Protein AF-A0A838EM34-F1 (afdb_monomer)

Radius of gyration: 13.81 Å; Cα contacts (8 Å, |Δi|>4): 142; chains: 1; bounding box: 26×35×35 Å

pLDDT: mean 91.33, std 8.66, range [42.12, 97.75]

Solvent-accessible surface area (backbone atoms only — not comparable to full-atom values): 6701 Å² total; per-residue (Å²): 134,88,85,87,80,88,78,87,76,88,54,78,81,44,56,62,59,50,59,76,76,48,61,80,83,48,76,44,79,46,79,38,71,43,22,59,81,29,68,71,58,28,44,54,55,42,54,40,50,78,68,68,39,44,58,38,40,33,21,30,35,49,72,51,31,52,51,55,38,61,86,65,85,40,76,48,64,51,64,36,79,48,70,70,40,51,51,53,52,50,33,36,76,74,63,78,38,82,84,82,82,73,79,96,62,88,68,76,103

Structure (mmCIF, N/CA/C/O backbone):
data_AF-A0A838EM34-F1
#
_entry.id   AF-A0A838EM34-F1
#
loop_
_atom_site.group_PDB
_atom_site.id
_atom_site.type_symbol
_atom_site.label_atom_id
_atom_site.label_alt_id
_atom_site.label_comp_id
_atom_site.label_asym_id
_atom_site.label_entity_id
_atom_site.label_seq_id
_atom_site.pdbx_PDB_ins_code
_atom_site.Cartn_x
_atom_site.Cartn_y
_atom_site.Cartn_z
_atom_site.occupancy
_atom_site.B_iso_or_equiv
_atom_site.auth_seq_id
_atom_site.auth_comp_id
_atom_site.auth_asym_id
_atom_site.auth_atom_id
_atom_site.pdbx_PDB_model_num
ATOM 1 N N . HIS A 1 1 ? -15.262 17.668 -2.764 1.00 42.12 1 HIS A N 1
ATOM 2 C CA . HIS A 1 1 ? -13.797 17.734 -2.909 1.00 42.12 1 HIS A CA 1
ATOM 3 C C . HIS A 1 1 ? -13.180 16.798 -1.888 1.00 42.12 1 HIS A C 1
ATOM 5 O O . HIS A 1 1 ? -13.254 17.098 -0.705 1.00 42.12 1 HIS A O 1
ATOM 11 N N . SER A 1 2 ? -12.662 15.646 -2.310 1.00 54.97 2 SER A N 1
ATOM 12 C CA . SER A 1 2 ? -11.917 14.763 -1.407 1.00 54.97 2 SER A CA 1
ATOM 13 C C . SER A 1 2 ? -10.504 15.325 -1.262 1.00 54.97 2 SER A C 1
ATOM 15 O O . SER A 1 2 ? -9.808 15.476 -2.265 1.00 54.97 2 SER A O 1
ATOM 17 N N . ALA A 1 3 ? -10.116 15.715 -0.050 1.00 77.69 3 ALA A N 1
ATOM 18 C CA . ALA A 1 3 ? -8.757 16.159 0.238 1.00 77.69 3 ALA A CA 1
ATOM 19 C C . ALA A 1 3 ? -7.829 14.935 0.301 1.00 77.69 3 ALA A C 1
ATOM 21 O O . ALA A 1 3 ? -8.188 13.920 0.893 1.00 77.69 3 ALA A O 1
ATOM 22 N N . VAL A 1 4 ? -6.653 15.023 -0.323 1.00 84.44 4 VAL A N 1
ATOM 23 C CA . VAL A 1 4 ? -5.580 14.033 -0.162 1.00 84.44 4 VAL A CA 1
ATOM 24 C C . VAL A 1 4 ? -4.627 14.566 0.899 1.00 84.44 4 VAL A C 1
ATOM 26 O O . VAL A 1 4 ? -4.109 15.672 0.750 1.00 84.44 4 VAL A O 1
ATOM 29 N N . THR A 1 5 ? -4.378 13.775 1.940 1.00 87.81 5 THR A N 1
ATOM 30 C CA . THR A 1 5 ? -3.445 14.120 3.018 1.00 87.81 5 THR A CA 1
ATOM 31 C C . THR A 1 5 ? -2.278 13.147 3.002 1.00 87.81 5 THR A C 1
ATOM 33 O O . THR A 1 5 ? -2.473 11.934 3.039 1.00 87.81 5 THR A O 1
ATOM 36 N N . LEU A 1 6 ? -1.056 13.679 2.957 1.00 87.44 6 LEU A N 1
ATOM 37 C CA . LEU A 1 6 ? 0.156 12.890 3.151 1.00 87.44 6 LEU A CA 1
ATOM 38 C C . LEU A 1 6 ? 0.446 12.790 4.647 1.00 87.44 6 LEU A C 1
ATOM 40 O O . LEU A 1 6 ? 0.598 13.808 5.322 1.00 87.44 6 LEU A O 1
ATOM 44 N N . LEU A 1 7 ? 0.521 11.562 5.153 1.00 84.00 7 LEU A N 1
ATOM 45 C CA . LEU A 1 7 ? 0.847 11.278 6.544 1.00 84.00 7 LEU A CA 1
ATOM 46 C C . LEU A 1 7 ? 2.293 10.772 6.608 1.00 84.00 7 LEU A C 1
ATOM 48 O O . LEU A 1 7 ? 2.558 9.674 6.113 1.00 84.00 7 LEU A O 1
ATOM 52 N N . PRO A 1 8 ? 3.242 11.550 7.156 1.00 78.38 8 PRO A N 1
ATOM 53 C CA . PRO A 1 8 ? 4.583 11.043 7.391 1.00 78.38 8 PRO A CA 1
ATOM 54 C C . PRO A 1 8 ? 4.520 9.959 8.472 1.00 78.38 8 PRO A C 1
ATOM 56 O O . PRO A 1 8 ? 3.887 10.153 9.508 1.00 78.38 8 PRO A O 1
ATOM 59 N N . VAL A 1 9 ? 5.171 8.826 8.218 1.00 78.25 9 VAL A N 1
ATOM 60 C CA . VAL A 1 9 ? 5.322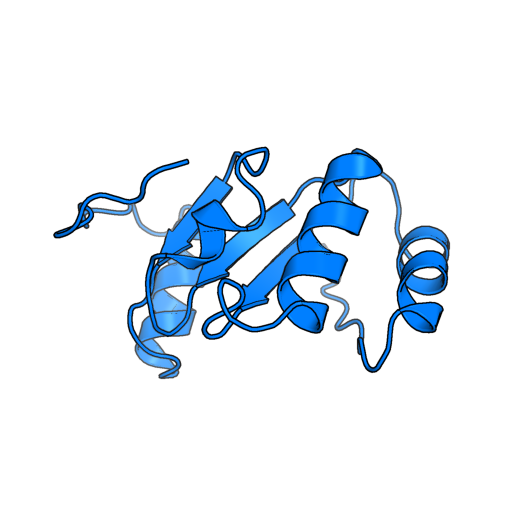 7.735 9.186 1.00 78.25 9 VAL A CA 1
ATOM 61 C C . VAL A 1 9 ? 6.808 7.466 9.310 1.00 78.25 9 VAL A C 1
ATOM 63 O O . VAL A 1 9 ? 7.438 7.004 8.360 1.00 78.25 9 VAL A O 1
ATOM 66 N N . THR A 1 10 ? 7.372 7.825 10.455 1.00 73.19 10 THR A N 1
ATOM 67 C CA . THR A 1 10 ? 8.813 7.738 10.717 1.00 73.19 10 THR A CA 1
ATOM 68 C C . THR A 1 10 ? 9.142 6.724 11.802 1.00 73.19 10 THR A C 1
ATOM 70 O O . THR A 1 10 ? 10.244 6.177 11.807 1.00 73.19 10 THR A O 1
ATOM 73 N N . SER A 1 11 ? 8.179 6.404 12.669 1.00 76.38 11 SER A N 1
ATOM 74 C CA . SER A 1 11 ? 8.317 5.359 13.679 1.00 76.38 11 SER A CA 1
ATOM 75 C C . SER A 1 11 ? 6.961 4.783 14.116 1.00 76.38 11 SER A C 1
ATOM 77 O O . SER A 1 11 ? 5.902 5.208 13.649 1.00 76.38 11 SER A O 1
ATOM 79 N N . LYS A 1 12 ? 6.977 3.773 14.998 1.00 74.12 12 LYS A N 1
ATOM 80 C CA . LYS A 1 12 ? 5.751 3.131 15.516 1.00 74.12 12 LYS A CA 1
ATOM 81 C C . LYS A 1 12 ? 4.930 4.073 16.397 1.00 74.12 12 LYS A C 1
ATOM 83 O O . LYS A 1 12 ? 3.715 3.926 16.482 1.00 74.12 12 LYS A O 1
ATOM 88 N N . GLU A 1 13 ? 5.578 5.045 17.027 1.00 74.00 13 GLU A N 1
ATOM 89 C CA . GLU A 1 13 ? 4.930 6.062 17.853 1.00 74.00 13 GLU A CA 1
ATOM 90 C C . GLU A 1 13 ? 3.965 6.939 17.032 1.00 74.00 13 GLU A C 1
ATOM 92 O O . GLU A 1 13 ? 2.959 7.404 17.566 1.00 74.00 13 GLU A O 1
ATOM 97 N N . ASP A 1 14 ? 4.190 7.081 15.718 1.00 82.00 14 ASP A N 1
ATOM 98 C CA . ASP A 1 14 ? 3.320 7.858 14.824 1.00 82.00 14 ASP A CA 1
ATOM 99 C C . ASP A 1 14 ? 1.967 7.175 14.546 1.00 82.00 14 ASP A C 1
ATOM 101 O O . ASP A 1 14 ? 1.024 7.823 14.086 1.00 82.00 14 ASP A O 1
ATOM 105 N N . TYR A 1 15 ? 1.837 5.871 14.820 1.00 89.06 15 TYR A N 1
ATOM 106 C CA . TYR A 1 15 ? 0.684 5.072 14.388 1.00 89.06 15 TYR A CA 1
ATOM 107 C C . TYR A 1 15 ? -0.627 5.564 15.008 1.00 89.06 15 TYR A C 1
ATOM 109 O O . TYR A 1 15 ? -1.634 5.699 14.314 1.00 89.06 15 TYR A O 1
ATOM 117 N N . GLN A 1 16 ? -0.617 5.895 16.299 1.00 87.69 16 GLN A N 1
ATOM 118 C CA . GLN A 1 16 ? -1.809 6.414 16.978 1.00 87.69 16 GLN A CA 1
ATOM 119 C C . GLN A 1 16 ? -2.218 7.785 16.434 1.00 87.69 16 GLN A C 1
ATOM 121 O O . GLN A 1 16 ? -3.395 8.016 16.156 1.00 87.69 16 GLN A O 1
ATOM 126 N N . GLY A 1 17 ? -1.241 8.651 16.153 1.00 88.94 17 GLY A N 1
ATOM 127 C CA . GLY A 1 17 ? -1.490 9.966 15.566 1.00 88.94 17 GLY A CA 1
ATOM 128 C C . GLY A 1 17 ? -2.157 9.901 14.187 1.00 88.94 17 GLY A C 1
ATOM 129 O O . GLY A 1 17 ? -2.851 10.840 13.797 1.00 88.94 17 GLY A O 1
ATOM 130 N N . ILE A 1 18 ? -1.999 8.795 13.448 1.00 91.69 18 ILE A N 1
ATOM 131 C CA . ILE A 1 18 ? -2.737 8.559 12.199 1.00 91.69 18 ILE A CA 1
ATOM 132 C C . ILE A 1 18 ? -4.228 8.381 12.485 1.00 91.69 18 ILE A C 1
ATOM 134 O O . ILE A 1 18 ? -5.051 8.994 11.806 1.00 91.69 18 ILE A O 1
ATOM 138 N N . LEU A 1 19 ? -4.590 7.575 13.486 1.00 91.31 19 LEU A N 1
ATOM 139 C CA . LEU A 1 19 ? -5.992 7.309 13.818 1.00 91.31 19 LEU A CA 1
ATOM 140 C C . LEU A 1 19 ? -6.703 8.552 14.361 1.00 91.31 19 LEU A C 1
ATOM 142 O O . LEU A 1 19 ? -7.886 8.727 14.090 1.00 91.31 19 LEU A O 1
ATOM 146 N N . GLU A 1 20 ? -5.985 9.414 15.082 1.00 91.38 20 GLU A N 1
ATOM 147 C CA . GLU A 1 20 ? -6.506 10.681 15.612 1.00 91.38 20 GLU A CA 1
ATOM 148 C C . GLU A 1 20 ? -6.791 11.711 14.511 1.00 91.38 20 GLU A C 1
ATOM 150 O O . GLU A 1 20 ? -7.744 12.483 14.599 1.00 91.38 20 GLU A O 1
ATOM 155 N N . LYS A 1 21 ? -5.967 11.724 13.457 1.00 90.62 21 LYS A N 1
ATOM 156 C CA . LYS A 1 21 ? -6.061 12.681 12.342 1.00 90.62 21 LYS A CA 1
ATOM 157 C C . LYS A 1 21 ? -6.967 12.206 11.203 1.00 90.62 21 LYS A C 1
ATOM 159 O O . LYS A 1 21 ? -7.098 12.921 10.212 1.00 90.62 21 LYS A O 1
ATOM 164 N N . THR A 1 22 ? -7.550 11.010 11.309 1.00 92.56 22 THR A N 1
ATOM 165 C CA . THR A 1 22 ? -8.326 10.380 10.230 1.00 92.56 22 THR A CA 1
ATOM 166 C C . THR A 1 22 ? -9.642 9.794 10.721 1.00 92.56 22 THR A C 1
ATOM 168 O O . THR A 1 22 ? -9.762 9.236 11.812 1.00 92.56 22 THR A O 1
ATOM 171 N N . HIS A 1 23 ? -10.652 9.847 9.868 1.00 92.19 23 HIS A N 1
ATOM 172 C CA . HIS A 1 23 ? -11.956 9.263 10.121 1.00 92.19 23 HIS A CA 1
ATOM 173 C C . HIS A 1 23 ? -11.998 7.793 9.690 1.00 92.19 23 HIS A C 1
ATOM 175 O O . HIS A 1 23 ? -11.267 7.346 8.809 1.00 92.19 23 HIS A O 1
ATOM 181 N N . GLU A 1 24 ? -12.901 7.010 10.281 1.00 91.06 24 GLU A N 1
ATOM 182 C CA . GLU A 1 24 ? -13.067 5.581 9.953 1.00 91.06 24 GLU A CA 1
ATOM 183 C C . GLU A 1 24 ? -13.416 5.326 8.477 1.00 91.06 24 GLU A C 1
ATOM 185 O O . GLU A 1 24 ? -13.200 4.236 7.950 1.00 91.06 24 GLU A O 1
ATOM 190 N N . ARG A 1 25 ? -13.975 6.335 7.798 1.00 93.19 25 ARG A N 1
ATOM 191 C CA . ARG A 1 25 ? -14.371 6.259 6.387 1.00 93.19 25 ARG A CA 1
ATOM 192 C C . ARG A 1 25 ? -13.225 6.544 5.419 1.00 93.19 25 ARG A C 1
ATOM 194 O O . ARG A 1 25 ? -13.411 6.319 4.221 1.00 93.19 25 ARG A O 1
ATOM 201 N N . ASP A 1 26 ? -12.086 7.018 5.917 1.00 94.94 26 ASP A N 1
ATOM 202 C CA . ASP A 1 26 ? -10.932 7.335 5.086 1.00 94.94 26 ASP A CA 1
ATOM 203 C C . ASP A 1 26 ? -10.331 6.062 4.479 1.00 94.94 26 ASP A C 1
ATOM 205 O O . ASP A 1 26 ? -10.393 4.967 5.050 1.00 94.94 26 ASP A O 1
ATOM 209 N N . ILE A 1 27 ? -9.768 6.210 3.281 1.00 95.06 27 ILE A N 1
ATOM 210 C CA . ILE A 1 27 ? -9.084 5.138 2.558 1.00 95.06 27 ILE A CA 1
ATOM 211 C C . ILE A 1 27 ? -7.593 5.445 2.568 1.00 95.06 27 ILE A C 1
ATOM 213 O O . ILE A 1 27 ? -7.167 6.524 2.160 1.00 95.06 27 ILE A O 1
ATOM 217 N N . PHE A 1 28 ? -6.805 4.468 2.992 1.00 96.31 28 PHE A N 1
ATOM 218 C CA . PHE A 1 28 ? -5.355 4.542 3.036 1.00 96.31 28 PHE A CA 1
ATOM 219 C C . PHE A 1 28 ? -4.778 3.870 1.798 1.00 96.31 28 PHE A C 1
ATOM 221 O O . PHE A 1 28 ? -5.042 2.696 1.545 1.00 96.31 28 PHE A O 1
ATOM 228 N N . ILE A 1 29 ? -3.969 4.605 1.039 1.00 96.19 29 ILE A N 1
ATOM 229 C CA . ILE A 1 29 ? -3.150 4.047 -0.038 1.00 96.19 29 ILE A CA 1
ATOM 230 C C . ILE A 1 29 ? -1.723 3.971 0.493 1.00 96.19 29 ILE A C 1
ATOM 232 O O . ILE A 1 29 ? -1.112 5.004 0.761 1.00 96.19 29 ILE A O 1
ATOM 236 N N . VAL A 1 30 ? -1.206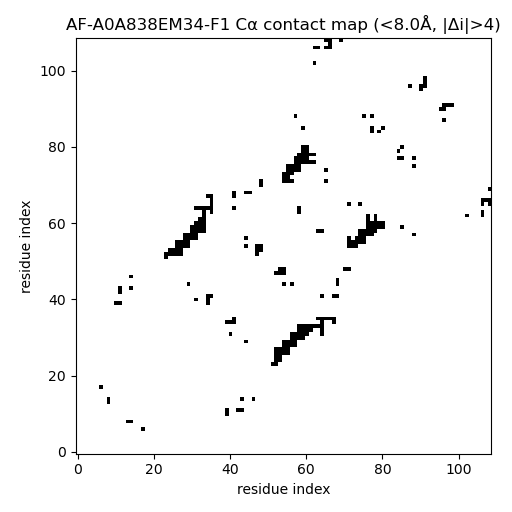 2.756 0.666 1.00 95.94 30 VAL A N 1
ATOM 237 C CA . VAL A 1 30 ? 0.111 2.520 1.268 1.00 95.94 30 VAL A CA 1
ATOM 238 C C . VAL A 1 30 ? 1.021 1.878 0.232 1.00 95.94 30 VAL A C 1
ATOM 240 O O . VAL A 1 30 ? 0.793 0.744 -0.186 1.00 95.94 30 VAL A O 1
ATOM 243 N N . ALA A 1 31 ? 2.047 2.614 -0.195 1.00 95.75 31 ALA A N 1
ATOM 244 C CA . ALA A 1 31 ? 3.086 2.096 -1.074 1.00 95.75 31 ALA A CA 1
ATOM 245 C C . ALA A 1 31 ? 4.238 1.524 -0.240 1.00 95.75 31 ALA A C 1
ATOM 247 O O . ALA A 1 31 ? 4.799 2.232 0.594 1.00 95.75 31 ALA A O 1
ATOM 248 N N . THR A 1 32 ? 4.589 0.262 -0.477 1.00 96.19 32 THR A N 1
ATOM 249 C CA . THR A 1 32 ? 5.655 -0.453 0.231 1.00 96.19 32 THR A CA 1
ATOM 250 C C . THR A 1 32 ? 6.732 -0.936 -0.726 1.00 96.19 32 THR A C 1
ATOM 252 O O . THR A 1 32 ? 6.465 -1.293 -1.875 1.00 96.19 32 THR A O 1
ATOM 255 N N . ALA A 1 33 ? 7.970 -0.974 -0.249 1.00 96.25 33 ALA A N 1
ATOM 256 C CA . ALA A 1 33 ? 9.102 -1.535 -0.962 1.00 96.25 33 ALA A CA 1
ATOM 257 C C . ALA A 1 33 ? 9.722 -2.650 -0.119 1.00 96.25 33 ALA A C 1
ATOM 259 O O . ALA A 1 33 ? 10.492 -2.378 0.801 1.00 96.25 33 ALA A O 1
ATOM 260 N N . ASN A 1 34 ? 9.416 -3.900 -0.477 1.00 95.81 34 ASN A N 1
ATOM 261 C CA . ASN A 1 34 ? 9.901 -5.098 0.206 1.00 95.81 34 ASN A CA 1
ATOM 262 C C . ASN A 1 34 ? 9.494 -5.162 1.692 1.00 95.81 34 ASN A C 1
ATOM 264 O O . ASN A 1 34 ? 10.303 -5.560 2.525 1.00 95.81 34 ASN A O 1
ATOM 268 N N . ALA A 1 35 ? 8.250 -4.811 2.034 1.00 96.31 35 ALA A N 1
ATOM 269 C CA . ALA A 1 35 ? 7.737 -4.906 3.406 1.00 96.31 35 ALA A CA 1
ATOM 270 C C . ALA A 1 35 ? 7.819 -6.318 4.011 1.00 96.31 35 ALA A C 1
ATOM 272 O O . ALA A 1 35 ? 7.938 -6.447 5.223 1.00 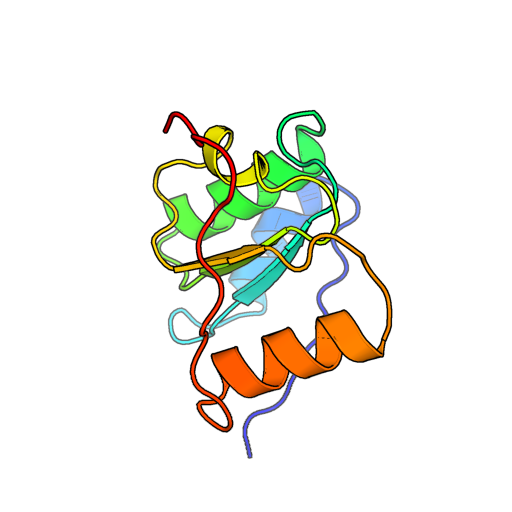96.31 35 ALA A O 1
ATOM 273 N N . HIS A 1 36 ? 7.856 -7.382 3.199 1.00 94.75 36 HIS A N 1
ATOM 274 C CA . HIS A 1 36 ? 8.152 -8.738 3.694 1.00 94.75 36 HIS A CA 1
ATOM 275 C C . HIS A 1 36 ? 9.536 -8.877 4.361 1.00 94.75 36 HIS A C 1
ATOM 277 O O . HIS A 1 36 ? 9.785 -9.861 5.051 1.00 94.75 36 HIS A O 1
ATOM 283 N N . LEU A 1 37 ? 10.430 -7.903 4.165 1.00 96.12 37 LEU A N 1
ATOM 284 C CA . LEU A 1 37 ? 11.761 -7.820 4.772 1.00 96.12 37 LEU A CA 1
ATOM 285 C C . LEU A 1 37 ? 11.914 -6.595 5.691 1.00 96.12 37 LEU A C 1
ATOM 287 O O . LEU A 1 37 ? 13.002 -6.364 6.214 1.00 96.12 37 LEU A O 1
ATOM 291 N N . ASP A 1 38 ? 10.858 -5.796 5.865 1.00 94.44 38 ASP A N 1
ATOM 292 C CA . ASP A 1 38 ? 10.877 -4.537 6.611 1.00 94.44 38 ASP A CA 1
ATOM 293 C C . ASP A 1 38 ? 9.670 -4.466 7.557 1.00 94.44 38 ASP A C 1
ATOM 295 O O . ASP A 1 38 ? 8.545 -4.127 7.179 1.00 94.44 38 ASP A O 1
ATOM 299 N N . GLU A 1 39 ? 9.936 -4.772 8.826 1.00 92.12 39 GLU A N 1
ATOM 300 C CA . GLU A 1 39 ? 8.944 -4.804 9.901 1.00 92.12 39 GLU A CA 1
ATOM 301 C C . GLU A 1 39 ? 8.304 -3.433 10.177 1.00 92.12 39 GLU A C 1
ATOM 303 O O . GLU A 1 39 ? 7.175 -3.370 10.666 1.00 92.12 39 GLU A O 1
ATOM 308 N N . GLY A 1 40 ? 8.982 -2.327 9.855 1.00 91.50 40 GLY A N 1
ATOM 309 C CA . GLY A 1 40 ? 8.414 -0.986 9.985 1.00 91.50 40 GLY A CA 1
ATOM 310 C C . GLY A 1 40 ? 7.300 -0.755 8.967 1.00 91.50 40 GLY A C 1
ATOM 311 O O . GLY A 1 40 ? 6.210 -0.300 9.326 1.00 91.50 40 GLY A O 1
ATOM 312 N N . GLN A 1 41 ? 7.543 -1.142 7.712 1.00 93.75 41 GLN A N 1
ATOM 313 C CA . GLN A 1 41 ? 6.544 -1.069 6.643 1.00 93.75 41 GLN A CA 1
ATOM 314 C C . GLN A 1 41 ? 5.406 -2.079 6.849 1.00 93.75 41 GLN A C 1
ATOM 316 O O . GLN A 1 41 ? 4.232 -1.724 6.745 1.00 93.75 41 GLN A O 1
ATOM 321 N N . ALA A 1 42 ? 5.723 -3.328 7.199 1.00 95.50 42 ALA A N 1
ATOM 322 C CA . ALA A 1 42 ? 4.700 -4.331 7.496 1.00 95.50 42 ALA A CA 1
ATOM 323 C C . ALA A 1 42 ? 3.880 -3.974 8.746 1.00 95.50 42 ALA A C 1
ATOM 325 O O . ALA A 1 42 ? 2.686 -4.270 8.827 1.00 95.50 42 ALA A O 1
ATOM 326 N N . GLY A 1 43 ? 4.515 -3.350 9.740 1.00 94.81 43 GLY A N 1
ATOM 327 C CA . GLY A 1 43 ? 3.887 -2.915 10.983 1.00 94.81 43 GLY A CA 1
ATOM 328 C C . GLY A 1 43 ? 2.775 -1.897 10.759 1.00 94.81 43 GLY A C 1
ATOM 329 O O . GLY A 1 43 ? 1.690 -2.070 11.309 1.00 94.81 43 GLY A O 1
ATOM 330 N N . ILE A 1 44 ? 3.000 -0.883 9.914 1.00 95.00 44 ILE A N 1
ATOM 331 C CA . ILE A 1 44 ? 1.990 0.160 9.686 1.00 95.00 44 ILE A CA 1
ATOM 332 C C . ILE A 1 44 ? 0.781 -0.388 8.925 1.00 95.00 44 ILE A C 1
ATOM 334 O O . ILE A 1 44 ? -0.356 -0.053 9.253 1.00 95.00 44 ILE A O 1
ATOM 338 N N . VAL A 1 45 ? 1.002 -1.277 7.951 1.00 96.06 45 VAL A N 1
ATOM 339 C CA . VAL A 1 45 ? -0.095 -1.905 7.203 1.00 96.06 45 VAL A CA 1
ATOM 340 C C . VAL A 1 45 ? -0.948 -2.767 8.133 1.00 96.06 45 VAL A C 1
ATOM 342 O O . VAL A 1 45 ? -2.166 -2.596 8.155 1.00 96.06 45 VAL A O 1
ATOM 345 N N . ARG A 1 46 ? -0.326 -3.633 8.949 1.00 96.69 46 ARG A N 1
ATOM 346 C CA . ARG A 1 46 ? -1.049 -4.4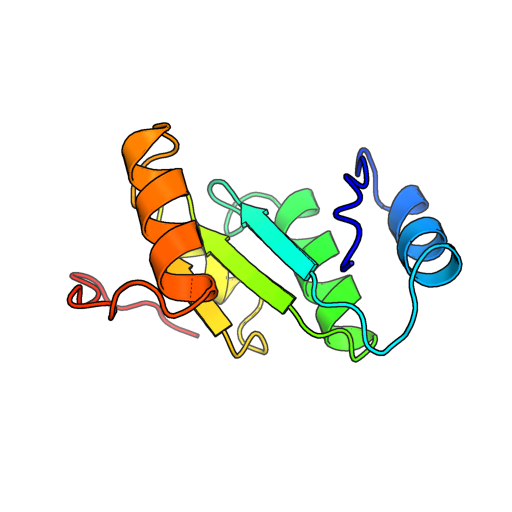42 9.947 1.00 96.69 46 ARG A CA 1
ATOM 347 C C . ARG A 1 46 ? -1.806 -3.564 10.928 1.00 96.69 46 ARG A C 1
ATOM 349 O O . ARG A 1 46 ? -3.000 -3.758 11.096 1.00 96.69 46 ARG A O 1
ATOM 356 N N . PHE A 1 47 ? -1.154 -2.547 11.488 1.00 95.69 47 PHE A N 1
ATOM 357 C CA . PHE A 1 47 ? -1.789 -1.620 12.419 1.00 95.69 47 PHE A CA 1
ATOM 358 C C . PHE A 1 47 ? -3.065 -0.994 11.841 1.00 95.69 47 PHE A C 1
ATOM 360 O O . PHE A 1 47 ? -4.097 -0.985 12.510 1.00 95.69 47 PHE A O 1
ATOM 367 N N . LEU A 1 48 ? -3.024 -0.500 10.600 1.00 95.88 48 LEU A N 1
ATOM 368 C CA . LEU A 1 48 ? -4.198 0.086 9.955 1.00 95.88 48 LEU A CA 1
ATOM 369 C C . LEU A 1 48 ? -5.312 -0.950 9.751 1.00 95.88 48 LEU A C 1
ATOM 371 O O . LEU A 1 48 ? -6.468 -0.665 10.066 1.00 95.88 48 LEU A O 1
ATOM 375 N N . VAL A 1 49 ? -4.978 -2.146 9.257 1.00 96.44 49 VAL A N 1
ATOM 376 C CA . VAL A 1 49 ? -5.977 -3.196 9.009 1.00 96.44 49 VAL A CA 1
ATOM 377 C C . VAL A 1 49 ? -6.591 -3.709 10.315 1.00 96.44 49 VAL A C 1
ATOM 379 O O . VAL A 1 49 ? -7.813 -3.828 10.404 1.00 96.44 49 VAL A O 1
ATOM 382 N N . ASP A 1 50 ? -5.776 -3.946 11.340 1.00 95.81 50 ASP A N 1
ATOM 383 C CA . ASP A 1 50 ? -6.210 -4.455 12.645 1.00 95.81 50 ASP A CA 1
ATOM 384 C C . ASP A 1 50 ? -7.098 -3.436 13.386 1.00 95.81 50 ASP A C 1
ATOM 386 O O . ASP A 1 50 ? -7.963 -3.816 14.172 1.00 95.81 50 ASP A O 1
ATOM 390 N N . ASN A 1 51 ? -6.956 -2.140 13.075 1.00 95.62 51 ASN A N 1
ATOM 391 C CA . ASN A 1 51 ? -7.833 -1.062 13.552 1.00 95.62 51 ASN A CA 1
ATOM 392 C C . ASN A 1 51 ? -9.015 -0.770 12.604 1.00 95.62 51 ASN A C 1
ATOM 394 O O . ASN A 1 51 ? -9.596 0.317 12.639 1.00 95.62 51 ASN A O 1
ATOM 398 N N . GLY A 1 52 ? -9.366 -1.714 11.727 1.00 95.12 52 GLY A N 1
ATOM 399 C CA . GLY A 1 52 ? -10.556 -1.641 10.875 1.00 95.12 52 GLY A CA 1
ATOM 400 C C . GLY A 1 52 ? -10.488 -0.593 9.762 1.00 95.12 52 GLY A C 1
ATOM 401 O O . GLY A 1 52 ? -11.521 -0.253 9.177 1.00 95.12 52 GLY A O 1
ATOM 402 N N . ARG A 1 53 ? -9.300 -0.058 9.451 1.00 96.25 53 ARG A N 1
ATOM 403 C CA . ARG A 1 53 ? -9.141 0.947 8.395 1.00 96.25 53 ARG A CA 1
ATOM 404 C C . ARG A 1 53 ? -9.157 0.297 7.014 1.00 96.25 53 ARG A C 1
ATOM 406 O O . ARG A 1 53 ? -8.743 -0.844 6.815 1.00 96.25 53 ARG A O 1
ATOM 413 N N . ARG A 1 54 ? -9.643 1.051 6.026 1.00 96.56 54 ARG A N 1
ATOM 414 C CA . ARG A 1 54 ? -9.695 0.616 4.625 1.00 96.56 54 ARG A CA 1
ATOM 415 C C . ARG A 1 54 ? -8.339 0.861 3.983 1.00 96.56 54 ARG A C 1
ATOM 417 O O . ARG A 1 54 ? -7.969 2.013 3.779 1.00 96.56 54 ARG A O 1
ATOM 424 N N . VAL A 1 55 ? -7.619 -0.206 3.657 1.00 97.50 55 VAL A N 1
ATOM 425 C CA . VAL A 1 55 ? -6.255 -0.118 3.122 1.00 97.50 55 VAL A CA 1
ATOM 426 C C . VAL A 1 55 ? -6.188 -0.694 1.709 1.00 97.50 55 VAL A C 1
ATOM 428 O O . VAL A 1 55 ? -6.725 -1.767 1.433 1.00 97.50 55 VAL A O 1
ATOM 431 N N . ILE A 1 56 ? -5.505 0.028 0.825 1.00 97.75 56 ILE A N 1
ATOM 432 C CA . ILE A 1 56 ? -5.055 -0.418 -0.492 1.00 97.75 56 ILE A CA 1
ATOM 433 C C . ILE A 1 56 ? -3.527 -0.466 -0.442 1.00 97.75 56 ILE A C 1
ATOM 435 O O . ILE A 1 56 ? -2.878 0.577 -0.341 1.00 97.75 56 ILE A O 1
ATOM 439 N N . GLY A 1 57 ? -2.954 -1.666 -0.493 1.00 97.06 57 GLY A N 1
ATOM 440 C CA . GLY A 1 57 ? -1.503 -1.853 -0.528 1.00 97.06 57 GLY A CA 1
ATOM 441 C C . GLY A 1 57 ? -0.963 -1.836 -1.955 1.00 97.06 57 GLY A C 1
ATOM 442 O O . GLY A 1 57 ? -1.566 -2.423 -2.854 1.00 97.06 57 GLY A O 1
ATOM 443 N N . ILE A 1 58 ? 0.184 -1.194 -2.162 1.00 97.62 58 ILE A N 1
ATOM 444 C CA . ILE A 1 58 ? 0.901 -1.177 -3.439 1.00 97.62 58 ILE A CA 1
ATOM 445 C C . ILE A 1 58 ? 2.349 -1.593 -3.191 1.00 97.62 58 ILE A C 1
ATOM 447 O O . ILE A 1 58 ? 3.126 -0.808 -2.655 1.00 97.62 58 ILE A O 1
ATOM 451 N N . ALA A 1 59 ? 2.743 -2.789 -3.616 1.00 97.25 59 ALA A N 1
ATOM 452 C CA . ALA A 1 59 ? 4.149 -3.167 -3.600 1.00 97.25 59 ALA A CA 1
ATOM 453 C C . ALA A 1 59 ? 4.871 -2.628 -4.835 1.00 97.25 59 ALA A C 1
ATOM 455 O O . ALA A 1 59 ? 4.608 -3.044 -5.967 1.00 97.25 59 ALA A O 1
ATOM 456 N N . VAL A 1 60 ? 5.812 -1.714 -4.605 1.00 97.38 60 VAL A N 1
ATOM 457 C CA . VAL A 1 60 ? 6.535 -0.999 -5.667 1.00 97.38 60 VAL A CA 1
ATOM 458 C C . VAL A 1 60 ? 7.843 -1.669 -6.082 1.00 97.38 60 VAL A C 1
ATOM 460 O O . VAL A 1 60 ? 8.637 -1.099 -6.827 1.00 97.38 60 VAL A O 1
ATOM 463 N N . ARG A 1 61 ? 8.099 -2.877 -5.576 1.00 94.75 61 ARG A N 1
ATOM 464 C CA . ARG A 1 61 ? 9.284 -3.673 -5.900 1.00 94.75 61 ARG A CA 1
ATOM 465 C C . ARG A 1 61 ? 8.918 -5.150 -6.007 1.00 94.75 61 ARG A C 1
ATOM 467 O O . ARG A 1 61 ? 8.396 -5.565 -7.034 1.00 94.75 61 ARG A O 1
ATOM 474 N N . ASN A 1 62 ? 9.136 -5.948 -4.966 1.00 92.94 62 ASN A N 1
ATOM 475 C CA . ASN A 1 62 ? 8.772 -7.361 -5.001 1.00 92.94 62 ASN A CA 1
ATOM 476 C C . ASN A 1 62 ? 7.285 -7.553 -4.647 1.00 92.94 62 ASN A C 1
ATOM 478 O O . ASN A 1 62 ? 6.804 -6.903 -3.722 1.00 92.94 62 ASN A O 1
ATOM 482 N N . PRO A 1 63 ? 6.559 -8.484 -5.293 1.00 93.25 63 PRO A N 1
ATOM 483 C CA . PRO A 1 63 ? 5.129 -8.710 -5.046 1.00 93.25 63 PRO A CA 1
ATOM 484 C C . PRO A 1 63 ? 4.837 -9.524 -3.768 1.00 93.25 63 PRO A C 1
ATOM 486 O O . PRO A 1 63 ? 3.708 -9.956 -3.562 1.00 93.25 63 PRO A O 1
ATOM 489 N N . TYR A 1 64 ? 5.847 -9.796 -2.937 1.00 95.38 64 TYR A N 1
ATOM 490 C CA . TYR A 1 64 ? 5.744 -10.707 -1.78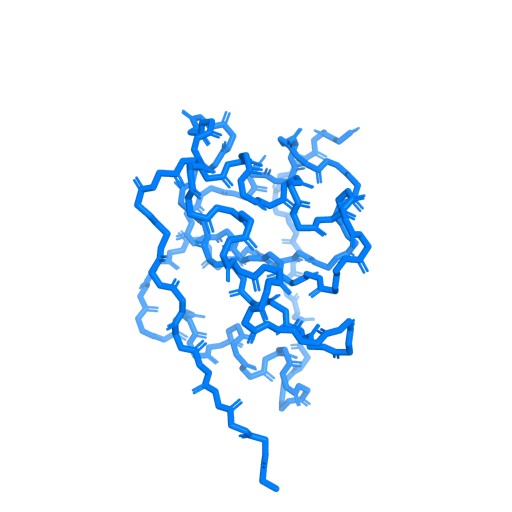8 1.00 95.38 64 TYR A CA 1
ATOM 491 C C . TYR A 1 64 ? 5.295 -10.024 -0.498 1.00 95.38 64 TYR A C 1
ATOM 493 O O . TYR A 1 64 ? 5.076 -10.696 0.505 1.00 95.38 64 TYR A O 1
ATOM 501 N N . ASP A 1 65 ? 5.142 -8.700 -0.513 1.00 96.12 65 ASP A N 1
ATOM 502 C CA . ASP A 1 65 ? 4.831 -7.922 0.686 1.00 96.12 65 ASP A CA 1
ATOM 503 C C . ASP A 1 65 ? 3.512 -8.347 1.347 1.00 96.12 65 ASP A C 1
ATOM 505 O O . ASP A 1 65 ? 3.401 -8.296 2.568 1.00 96.12 65 ASP A O 1
ATOM 509 N N . LEU A 1 66 ? 2.549 -8.847 0.561 1.00 95.19 66 LEU A N 1
ATOM 510 C CA . LEU A 1 66 ? 1.273 -9.349 1.073 1.00 95.19 66 LEU A CA 1
ATOM 511 C C . LEU A 1 66 ? 1.438 -10.486 2.099 1.00 95.19 66 LEU A C 1
ATOM 513 O O . LEU A 1 66 ? 0.623 -10.591 3.010 1.00 95.19 66 LEU A O 1
ATOM 517 N N . ALA A 1 67 ? 2.507 -11.286 2.015 1.00 94.88 67 ALA A N 1
ATOM 518 C CA . ALA A 1 67 ? 2.775 -12.359 2.976 1.00 94.88 67 ALA A CA 1
ATOM 519 C C . ALA A 1 67 ? 3.018 -11.840 4.410 1.00 94.88 67 ALA A C 1
ATOM 521 O O . ALA A 1 67 ? 2.821 -12.575 5.373 1.00 94.88 67 ALA A O 1
ATOM 522 N N . ALA A 1 68 ? 3.418 -10.573 4.575 1.00 95.38 68 ALA A N 1
ATOM 523 C CA . ALA A 1 68 ? 3.602 -9.956 5.891 1.00 95.38 68 ALA A CA 1
ATOM 524 C C . ALA A 1 68 ? 2.293 -9.433 6.514 1.00 95.38 68 ALA A C 1
ATOM 526 O O . ALA A 1 68 ? 2.265 -9.075 7.693 1.00 95.38 68 ALA A O 1
ATOM 527 N N . TYR A 1 69 ? 1.216 -9.362 5.730 1.00 95.56 69 TYR A N 1
ATOM 528 C CA . TYR A 1 69 ? -0.106 -8.894 6.150 1.00 95.56 69 TYR A CA 1
ATOM 529 C C . TYR A 1 69 ? -1.213 -9.585 5.333 1.00 95.56 69 TYR A C 1
ATOM 531 O O . TYR A 1 69 ? -1.939 -8.931 4.574 1.00 95.56 69 TYR A O 1
ATOM 539 N N . PRO A 1 70 ? -1.377 -10.913 5.489 1.00 95.44 70 PRO A N 1
ATOM 540 C CA . PRO A 1 70 ? -2.293 -11.715 4.674 1.00 95.44 70 PRO A CA 1
ATOM 541 C C . PRO A 1 70 ? -3.770 -11.318 4.837 1.00 95.44 70 PRO A C 1
ATOM 543 O O . PRO A 1 70 ? -4.605 -11.660 4.004 1.00 95.44 70 PRO A O 1
ATOM 546 N N . GLN A 1 71 ? -4.113 -10.556 5.882 1.00 93.38 71 GLN A N 1
ATOM 547 C CA . GLN A 1 71 ? -5.456 -10.017 6.094 1.00 93.38 71 GLN A CA 1
ATOM 548 C C . GLN A 1 71 ? -5.843 -8.888 5.117 1.00 93.38 71 GLN A C 1
ATOM 550 O O . GLN A 1 71 ? -7.021 -8.524 5.029 1.00 93.38 71 GLN A O 1
ATOM 555 N N . LEU A 1 72 ? -4.877 -8.304 4.397 1.00 96.38 72 LEU A N 1
ATOM 556 C CA . LEU A 1 72 ? -5.121 -7.206 3.465 1.00 96.38 72 LEU A CA 1
ATOM 557 C C . LEU A 1 72 ? -5.880 -7.695 2.223 1.00 96.38 72 LEU A C 1
ATOM 559 O O . LEU A 1 72 ? -5.435 -8.582 1.503 1.00 96.38 72 LEU A O 1
ATOM 563 N N . ARG A 1 73 ? -7.023 -7.063 1.934 1.00 92.69 73 ARG A N 1
ATOM 564 C CA . ARG A 1 73 ? -7.935 -7.510 0.864 1.00 92.69 73 ARG A CA 1
ATOM 565 C C . ARG A 1 73 ? -7.704 -6.858 -0.496 1.00 92.69 73 ARG A C 1
ATOM 567 O O . ARG A 1 73 ? -8.101 -7.428 -1.506 1.00 92.69 73 ARG A O 1
ATOM 574 N N . THR A 1 74 ? -7.090 -5.677 -0.528 1.00 95.25 74 THR A N 1
ATOM 575 C CA . THR A 1 74 ? -6.834 -4.936 -1.769 1.00 95.25 74 THR A CA 1
ATOM 576 C C . THR A 1 74 ? -5.340 -4.691 -1.903 1.00 95.25 74 THR A C 1
ATOM 578 O O . THR A 1 74 ? -4.758 -3.926 -1.132 1.00 95.25 74 THR A O 1
ATOM 581 N N . TYR A 1 75 ? -4.726 -5.342 -2.888 1.00 96.06 75 TYR A N 1
ATOM 582 C CA . TYR A 1 75 ? -3.282 -5.337 -3.085 1.00 96.06 75 TYR A CA 1
ATOM 583 C C . TY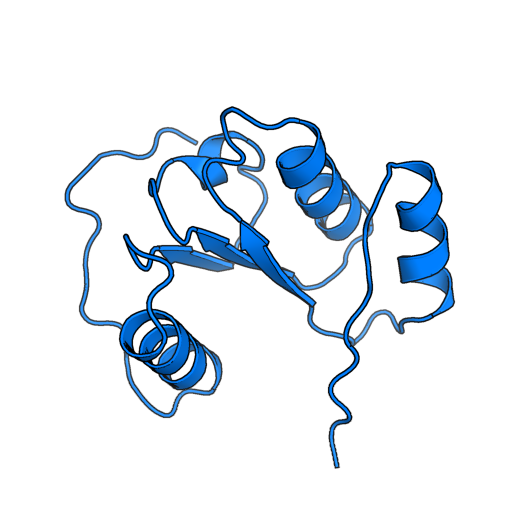R A 1 75 ? -2.929 -5.270 -4.572 1.00 96.06 75 TYR A C 1
ATOM 585 O O . TYR A 1 75 ? -3.489 -6.003 -5.386 1.00 96.06 75 TYR A O 1
ATOM 593 N N . LEU A 1 76 ? -2.004 -4.378 -4.919 1.00 96.31 76 LEU A N 1
ATOM 594 C CA . LEU A 1 76 ? -1.435 -4.229 -6.254 1.00 96.31 76 LEU A CA 1
ATOM 595 C C . LEU A 1 76 ? 0.086 -4.396 -6.180 1.00 96.31 76 LEU A C 1
ATOM 597 O O . LEU A 1 76 ? 0.715 -4.009 -5.198 1.00 96.31 76 LEU A O 1
ATOM 601 N N . ALA A 1 77 ? 0.685 -4.898 -7.256 1.00 96.44 77 ALA A N 1
ATOM 602 C CA . ALA A 1 77 ? 2.131 -4.898 -7.448 1.00 96.44 77 ALA A CA 1
ATOM 603 C C . ALA A 1 77 ? 2.471 -4.109 -8.717 1.00 96.44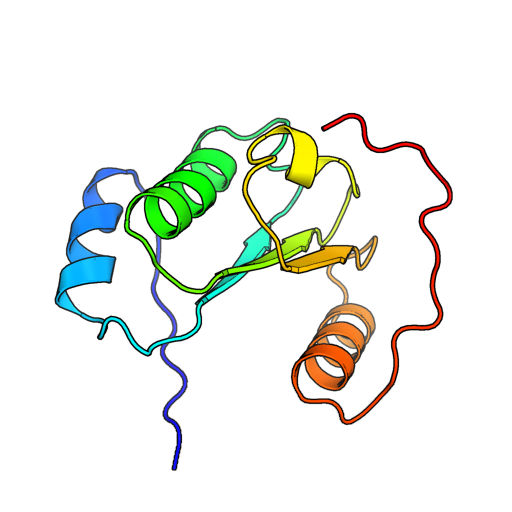 77 ALA A C 1
ATOM 605 O O . ALA A 1 77 ? 1.886 -4.355 -9.772 1.00 96.44 77 ALA A O 1
ATOM 606 N N . THR A 1 78 ? 3.405 -3.162 -8.619 1.00 96.31 78 THR A N 1
ATOM 607 C CA . THR A 1 78 ? 3.868 -2.369 -9.772 1.00 96.31 78 THR A CA 1
ATOM 608 C C . THR A 1 78 ? 5.232 -2.802 -10.290 1.00 96.31 78 THR A C 1
ATOM 610 O O . THR A 1 78 ? 5.635 -2.334 -11.348 1.00 96.31 78 THR A O 1
ATOM 613 N N . TYR A 1 79 ? 5.935 -3.686 -9.571 1.00 93.94 79 TYR A N 1
ATOM 614 C CA . TYR A 1 79 ? 7.270 -4.228 -9.890 1.00 93.94 79 TYR A CA 1
ATOM 615 C C . TYR A 1 79 ? 8.418 -3.204 -9.955 1.00 93.94 79 TYR A C 1
ATOM 617 O O . TYR A 1 79 ? 9.589 -3.579 -9.947 1.00 93.94 79 TYR A O 1
ATOM 625 N N . GLU A 1 80 ? 8.091 -1.916 -9.954 1.00 92.62 80 GLU A N 1
ATOM 626 C CA . GLU A 1 80 ? 9.012 -0.791 -9.896 1.00 92.62 80 GLU A CA 1
ATOM 627 C C . GLU A 1 80 ? 8.326 0.460 -9.314 1.00 92.62 80 GLU A C 1
ATOM 629 O O . GLU A 1 80 ? 7.097 0.587 -9.311 1.00 92.62 80 GLU A O 1
ATOM 634 N N . TYR A 1 81 ? 9.134 1.414 -8.844 1.00 94.62 81 TYR A N 1
ATOM 635 C CA . TYR A 1 81 ? 8.694 2.677 -8.237 1.00 94.62 81 TYR A CA 1
ATOM 636 C C . TYR A 1 81 ? 8.743 3.865 -9.213 1.00 94.62 81 TYR A C 1
ATOM 638 O O . TYR A 1 81 ? 8.761 5.027 -8.802 1.00 94.62 81 TYR A O 1
ATOM 646 N N . THR A 1 82 ? 8.802 3.600 -10.521 1.00 96.75 82 THR A N 1
ATOM 647 C CA . THR A 1 82 ? 8.861 4.658 -11.534 1.00 96.75 82 THR A CA 1
ATOM 648 C C . THR A 1 82 ? 7.549 5.445 -11.581 1.00 96.75 82 THR A C 1
ATOM 650 O O . THR A 1 82 ? 6.462 4.936 -11.292 1.00 96.75 82 THR A O 1
ATOM 653 N N . ARG A 1 83 ? 7.624 6.718 -11.989 1.00 95.56 83 ARG A N 1
ATOM 654 C CA . ARG A 1 83 ? 6.433 7.570 -12.131 1.00 95.56 83 ARG A CA 1
ATOM 655 C C . ARG A 1 83 ? 5.358 6.949 -13.043 1.00 95.56 83 ARG A C 1
ATOM 657 O O . ARG A 1 83 ? 4.192 7.003 -12.655 1.00 95.56 83 ARG A O 1
ATOM 664 N N . PRO A 1 84 ? 5.680 6.367 -14.218 1.00 96.88 84 PRO A N 1
ATOM 665 C CA . PRO A 1 84 ? 4.682 5.689 -15.044 1.00 96.88 84 PRO A CA 1
ATOM 666 C C . PRO A 1 84 ? 3.992 4.522 -14.328 1.00 96.88 84 PRO A C 1
ATOM 668 O O . PRO A 1 84 ? 2.768 4.416 -14.408 1.00 96.88 84 PRO A O 1
ATOM 671 N N . ALA A 1 85 ? 4.743 3.697 -13.593 1.00 96.44 85 ALA A N 1
ATOM 672 C CA . ALA A 1 85 ? 4.195 2.555 -12.867 1.00 96.44 85 ALA A CA 1
ATOM 673 C C . ALA A 1 85 ? 3.232 2.989 -11.748 1.00 96.44 85 ALA A C 1
ATOM 675 O O . ALA A 1 85 ? 2.114 2.480 -11.651 1.00 96.44 85 ALA A O 1
ATOM 676 N N . LEU A 1 86 ? 3.608 4.009 -10.967 1.00 95.94 86 LEU A N 1
ATOM 677 C CA . LEU A 1 86 ? 2.739 4.582 -9.933 1.00 95.94 86 LEU A CA 1
ATOM 678 C C . LEU A 1 86 ? 1.477 5.225 -10.527 1.00 95.94 86 LEU A C 1
ATOM 680 O O . LEU A 1 86 ? 0.381 5.029 -10.005 1.00 95.94 86 LEU A O 1
ATOM 684 N N . LEU A 1 87 ? 1.595 5.949 -11.647 1.00 96.44 87 LEU A N 1
ATOM 685 C CA . LEU A 1 87 ? 0.431 6.512 -12.339 1.00 96.44 87 LEU A CA 1
ATOM 686 C C . LEU A 1 87 ? -0.512 5.423 -12.861 1.00 96.44 87 LEU A C 1
ATOM 688 O O . LEU A 1 87 ? -1.728 5.593 -12.793 1.00 96.44 87 LEU A O 1
ATOM 692 N N . ALA A 1 88 ? 0.021 4.309 -13.367 1.00 96.44 88 ALA A N 1
ATOM 693 C CA . ALA A 1 88 ? -0.795 3.176 -13.790 1.00 96.44 88 ALA A CA 1
ATOM 694 C C . ALA A 1 88 ? -1.575 2.572 -12.610 1.00 96.44 88 ALA A C 1
ATOM 696 O O . ALA A 1 88 ? -2.779 2.350 -12.739 1.00 96.44 88 ALA A O 1
ATOM 697 N N . ALA A 1 89 ? -0.932 2.388 -11.452 1.00 96.56 89 ALA A N 1
ATOM 698 C CA . ALA A 1 89 ? -1.599 1.910 -10.240 1.00 96.56 89 ALA A CA 1
ATOM 699 C C . ALA A 1 89 ? -2.717 2.857 -9.783 1.00 96.56 89 ALA A C 1
ATOM 701 O O . ALA A 1 89 ? -3.829 2.407 -9.519 1.00 96.56 89 ALA A O 1
ATOM 702 N N . VAL A 1 90 ? -2.464 4.170 -9.761 1.00 95.50 90 VAL A N 1
ATOM 703 C CA . VAL A 1 90 ? -3.482 5.177 -9.415 1.00 95.50 90 VAL A CA 1
ATOM 704 C C . VAL A 1 90 ? -4.675 5.101 -10.371 1.00 95.50 90 VAL A C 1
ATOM 706 O O . VAL A 1 90 ? -5.813 5.035 -9.917 1.00 95.50 90 VAL A O 1
ATOM 709 N N . ARG A 1 91 ? -4.442 5.020 -11.686 1.00 96.88 91 ARG A N 1
ATOM 710 C CA . ARG A 1 91 ? -5.523 4.872 -12.677 1.00 96.88 91 ARG A CA 1
ATOM 711 C C . ARG A 1 91 ? -6.372 3.625 -12.448 1.00 96.88 91 ARG A C 1
ATOM 713 O O . ARG A 1 91 ? -7.577 3.669 -12.666 1.00 96.88 91 ARG A O 1
ATOM 720 N N . VAL A 1 92 ? -5.764 2.525 -12.006 1.00 97.25 92 VAL A N 1
ATOM 721 C CA . VAL A 1 92 ? -6.499 1.309 -11.634 1.00 97.25 92 VAL A CA 1
ATOM 722 C C . VAL A 1 92 ? -7.319 1.524 -10.363 1.00 97.25 92 VAL A C 1
ATOM 724 O O . VAL A 1 92 ? -8.505 1.210 -10.345 1.00 97.25 92 VAL A O 1
ATOM 727 N N . ILE A 1 93 ? -6.718 2.106 -9.324 1.00 95.69 93 ILE A N 1
ATOM 728 C CA . ILE A 1 93 ? -7.373 2.359 -8.030 1.00 95.69 93 ILE A CA 1
ATOM 729 C C . ILE A 1 93 ? -8.608 3.253 -8.185 1.00 95.69 93 ILE A C 1
ATOM 731 O O . ILE A 1 93 ? -9.638 2.993 -7.568 1.00 95.69 93 ILE A O 1
ATOM 735 N N . PHE A 1 94 ? -8.525 4.279 -9.033 1.00 95.62 94 PHE A N 1
ATOM 736 C CA . PHE A 1 94 ? -9.636 5.194 -9.308 1.00 95.62 94 PHE A CA 1
ATOM 737 C C . PHE A 1 94 ? -10.596 4.691 -10.403 1.00 95.62 94 PHE A C 1
ATOM 739 O O . PHE A 1 94 ? -11.544 5.391 -10.750 1.00 95.62 94 PHE A O 1
ATOM 746 N N . GLY A 1 95 ? -10.385 3.485 -10.942 1.00 95.88 95 GLY A N 1
ATOM 747 C CA . GLY A 1 95 ? -11.269 2.874 -11.940 1.00 95.88 95 GLY A CA 1
ATOM 748 C C . GLY A 1 95 ? -11.156 3.457 -13.354 1.00 95.88 95 GLY A C 1
ATOM 749 O O . GLY A 1 95 ? -11.954 3.116 -14.223 1.00 95.88 95 GLY A O 1
ATOM 750 N N . GLU A 1 96 ? -10.156 4.298 -13.624 1.00 97.69 96 GLU A N 1
ATOM 751 C CA . GLU A 1 96 ? -9.877 4.845 -14.960 1.00 97.69 96 GLU A CA 1
ATOM 752 C C . GLU A 1 96 ? -9.346 3.773 -15.929 1.00 97.69 96 GLU A C 1
ATOM 754 O O . GLU A 1 96 ? -9.448 3.908 -17.154 1.00 97.69 96 GLU A O 1
ATOM 759 N N . LYS A 1 97 ? -8.743 2.707 -15.389 1.00 96.44 97 LYS A N 1
ATOM 760 C CA . LYS A 1 97 ? -8.249 1.540 -16.130 1.00 96.44 97 LYS A CA 1
ATOM 761 C C . LYS A 1 97 ? -8.537 0.251 -15.362 1.00 96.44 97 LYS A C 1
ATOM 763 O O . LYS A 1 97 ? -8.485 0.227 -14.141 1.00 96.44 97 LYS A O 1
ATOM 768 N N . GLN A 1 98 ? -8.781 -0.841 -16.083 1.00 9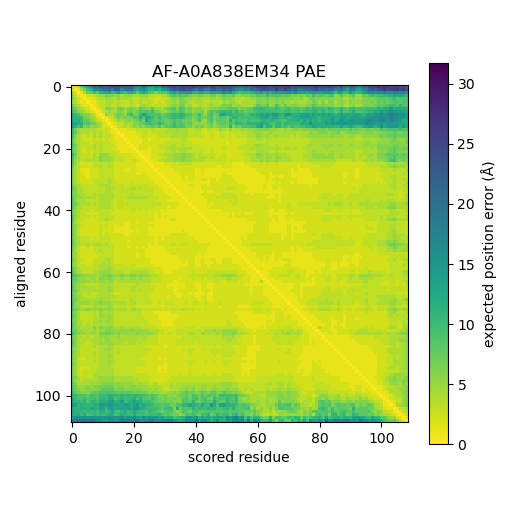5.06 98 GLN A N 1
ATOM 769 C CA . GLN A 1 98 ? -8.825 -2.180 -15.489 1.00 95.06 98 GLN A CA 1
ATOM 770 C C . GLN A 1 98 ? -7.411 -2.763 -15.379 1.00 95.06 98 GLN A C 1
ATOM 772 O O . GLN A 1 98 ? -6.602 -2.600 -16.296 1.00 95.06 98 GLN A O 1
ATOM 777 N N . ALA A 1 99 ? -7.122 -3.460 -14.278 1.00 93.19 99 ALA A N 1
ATOM 778 C CA . ALA A 1 99 ? -5.897 -4.242 -14.143 1.00 93.19 99 ALA A CA 1
ATOM 779 C C . ALA A 1 99 ? -5.959 -5.471 -15.061 1.00 93.19 99 ALA A C 1
ATOM 781 O O . ALA A 1 99 ? -6.904 -6.249 -14.988 1.00 93.19 99 ALA A O 1
ATOM 782 N N . GLN A 1 100 ? -4.953 -5.636 -15.920 1.00 92.44 100 GLN A N 1
ATOM 783 C CA . GLN A 1 100 ? -4.850 -6.775 -16.850 1.00 92.44 100 GLN A CA 1
ATOM 784 C C . GLN A 1 100 ? -3.704 -7.736 -16.489 1.00 92.44 100 GLN A C 1
ATOM 786 O O . GLN A 1 100 ? -3.588 -8.816 -17.065 1.00 92.44 100 GLN A O 1
ATOM 791 N N . GLY A 1 101 ? -2.833 -7.334 -15.559 1.00 86.81 101 GLY A N 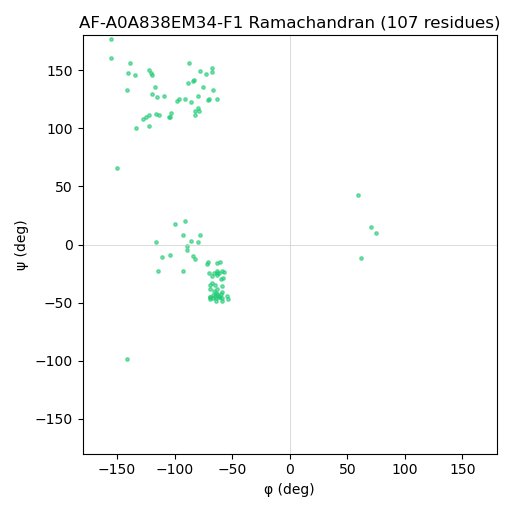1
ATOM 792 C CA . GLY A 1 101 ? -1.706 -8.143 -15.106 1.00 86.81 101 GLY A CA 1
ATOM 793 C C . GLY A 1 101 ? -2.156 -9.305 -14.224 1.00 86.81 101 GLY A C 1
ATOM 794 O O . GLY A 1 101 ? -3.099 -9.178 -13.448 1.00 86.81 101 GLY A O 1
ATOM 795 N N . HIS A 1 102 ? -1.436 -10.417 -14.325 1.00 86.88 102 HIS A N 1
ATOM 796 C CA . HIS A 1 102 ? -1.553 -11.567 -13.432 1.00 86.88 102 HIS A CA 1
ATOM 797 C C . HIS A 1 102 ? -0.202 -11.773 -12.753 1.00 86.88 102 HIS A C 1
ATOM 799 O O . HIS A 1 102 ? 0.833 -11.509 -13.370 1.00 86.88 102 HIS A O 1
ATOM 805 N N . LEU A 1 103 ? -0.192 -12.225 -11.496 1.00 83.81 103 LEU A N 1
ATOM 806 C CA . LEU A 1 103 ? 1.072 -12.473 -10.811 1.00 83.81 103 LEU A CA 1
ATOM 807 C C . LEU A 1 103 ? 1.844 -13.588 -11.543 1.00 83.81 103 LEU A C 1
ATOM 809 O O . LEU A 1 103 ? 1.308 -14.684 -11.702 1.00 83.81 103 LEU A O 1
ATOM 813 N N . PRO A 1 104 ? 3.106 -13.351 -11.947 1.00 78.50 104 PRO A N 1
ATOM 814 C CA . PRO A 1 104 ? 3.944 -14.374 -12.570 1.00 78.50 104 PRO A CA 1
ATOM 815 C C . PRO A 1 104 ? 4.560 -15.335 -11.540 1.00 78.50 104 PRO A C 1
ATOM 817 O O . PRO A 1 104 ? 5.361 -16.194 -11.895 1.00 78.50 104 PRO A O 1
ATOM 820 N N . VAL A 1 105 ? 4.233 -15.159 -10.257 1.00 82.81 105 VAL A N 1
ATOM 821 C CA . VAL A 1 105 ? 4.787 -15.891 -9.117 1.00 82.81 105 VAL A CA 1
ATOM 822 C C . VAL A 1 105 ? 3.679 -16.237 -8.132 1.00 82.81 105 VAL A C 1
ATOM 824 O O . VAL A 1 105 ? 2.666 -15.542 -8.050 1.00 82.81 105 VAL A O 1
ATOM 827 N N . THR A 1 106 ? 3.902 -17.278 -7.337 1.00 85.06 106 THR A N 1
ATOM 828 C CA . THR A 1 106 ? 3.040 -17.593 -6.198 1.00 85.06 106 THR A CA 1
ATOM 829 C C . THR A 1 106 ? 3.398 -16.688 -5.027 1.00 85.06 106 THR A C 1
ATOM 831 O O . THR A 1 106 ? 4.559 -16.615 -4.625 1.00 85.06 106 THR A O 1
ATOM 834 N N . VAL A 1 107 ? 2.397 -16.025 -4.458 1.00 79.50 107 VAL A N 1
ATOM 835 C CA . VAL A 1 107 ? 2.511 -15.372 -3.152 1.00 79.50 107 VAL A CA 1
ATOM 836 C C . VAL A 1 107 ? 1.788 -16.268 -2.161 1.00 79.50 107 VAL A C 1
ATOM 838 O O . VAL A 1 107 ? 0.571 -16.417 -2.240 1.00 79.50 107 VAL A O 1
ATOM 841 N N . SER A 1 108 ? 2.546 -16.913 -1.280 1.00 76.81 108 SER A N 1
ATOM 842 C CA . SER A 1 108 ? 1.978 -17.714 -0.198 1.00 76.81 108 SER A CA 1
ATOM 843 C C . SER A 1 108 ? 1.535 -16.772 0.916 1.00 76.81 108 SER A C 1
ATOM 845 O O . SER A 1 108 ? 2.374 -16.087 1.503 1.00 76.81 108 SER A O 1
ATOM 847 N N . VAL A 1 109 ? 0.227 -16.722 1.156 1.00 73.75 109 VAL A N 1
ATOM 848 C CA . VAL A 1 109 ? -0.426 -15.977 2.244 1.00 73.75 109 VAL A CA 1
ATOM 849 C C . VAL A 1 109 ? -0.979 -16.926 3.293 1.00 73.75 109 VAL A C 1
ATOM 851 O O . VAL A 1 109 ? -1.286 -18.084 2.924 1.00 73.75 109 VAL A O 1
#

Foldseek 3Di:
DDDDDDQDDDAPVCLVVVVVVDDQPDEAEQEDEPLVVPVSSLVSVQSCVVVNHHYAYEHAADQQNCVSPVSHDHYYYLNHPDPVSVVVVVCCVVVVDPDPDDDPDDHDD

Secondary structure (DSSP, 8-state):
-PPP------STTHHHHHHHTS-TT-EEEEEESSGGG-HHHHHHHHHHHHTT-EEEEEESS-TTGGGG-TT--EEEE-SS--HHHHHHHHHHHTTSS------SS----

Nearest PDB structures (foldseek):
  4zm6-assembly1_B  TM=9.289E-01  e=4.001E-06  Rhizomucor miehei CAU432
  3gms-assembly1_A  TM=6.581E-01  e=5.111E-01  Bacillus thuringiensis
  6r4i-assembly1_A  TM=5.046E-01  e=2.986E-01  Homo sapiens
  7dl7-assembly4_E  TM=5.800E-01  e=2.241E+00  Candidatus Cloacimonas acidaminovorans str. Evry
  7auc-assembly1_A  TM=3.153E-01  e=1.959E+00  Homo sapiens

Sequence (109 aa):
HSAVTLLPVTSKEDYQGILEKTHERDIFIVATANAHLDEGQAGIVRFLVDNGRRVIGIAVRNPYDLAAYPQLRTYLATYEYTRPALLAAVRVIFGEKQAQGHLPVTVSV

Mean predicted aligned error: 4.1 Å